Protein AF-A0A285NCP8-F1 (afdb_monomer_lite)

Foldseek 3Di:
DDADPLLLVLLLQLLVLLVVVLCCLCPVCCVVPLVVLCVDPDDPVVSVVVNVVSVVSSVLSNQLSVLSVVVNVDVVSLVSLVVSLVVLQVVLVVLVVVCVVVVHDCVVSVSNVSSVSSNVSSVVSNVD

Organism: NCBI:txid372072

Structure (mmCIF, N/CA/C/O backbone):
data_AF-A0A285NCP8-F1
#
_entry.id   AF-A0A285NCP8-F1
#
loop_
_atom_site.group_PDB
_atom_site.id
_atom_site.type_symbol
_atom_site.label_atom_id
_atom_site.label_alt_id
_atom_site.label_comp_id
_atom_site.label_asym_id
_atom_site.label_entity_id
_atom_site.label_seq_id
_atom_site.pdbx_PDB_ins_code
_atom_site.Cartn_x
_atom_site.Cartn_y
_atom_site.Cartn_z
_atom_site.occupancy
_atom_site.B_iso_or_equiv
_atom_site.auth_seq_id
_atom_site.auth_comp_id
_atom_site.auth_asym_id
_atom_site.auth_atom_id
_atom_site.pdbx_PDB_model_num
ATOM 1 N N . MET A 1 1 ? 14.888 3.248 -24.281 1.00 51.19 1 MET A N 1
ATOM 2 C CA . MET A 1 1 ? 15.612 2.745 -23.099 1.00 51.19 1 MET A CA 1
ATOM 3 C C . MET A 1 1 ? 15.265 1.272 -22.969 1.00 51.19 1 MET A C 1
ATOM 5 O O . MET A 1 1 ? 14.111 0.976 -22.688 1.00 51.19 1 MET A O 1
ATOM 9 N N . LEU A 1 2 ? 16.182 0.365 -23.320 1.00 60.22 2 LEU A N 1
ATOM 10 C CA . LEU A 1 2 ? 16.001 -1.057 -23.008 1.00 60.22 2 LEU A CA 1
ATOM 11 C C . LEU A 1 2 ? 16.190 -1.207 -21.498 1.00 60.22 2 LEU A C 1
ATOM 13 O O . LEU A 1 2 ? 17.178 -0.718 -20.958 1.00 60.22 2 LEU A O 1
ATOM 17 N N . LEU A 1 3 ? 15.212 -1.806 -20.831 1.00 68.00 3 LEU A N 1
ATOM 18 C CA . LEU A 1 3 ? 15.279 -2.083 -19.402 1.00 68.00 3 LEU A CA 1
ATOM 19 C C . LEU A 1 3 ? 16.245 -3.233 -19.169 1.00 68.00 3 LEU A C 1
ATOM 21 O O . LEU A 1 3 ? 16.242 -4.194 -19.939 1.00 68.00 3 LEU A O 1
ATOM 25 N N . SER A 1 4 ? 17.056 -3.144 -18.118 1.00 83.62 4 SER A N 1
ATOM 26 C CA . SER A 1 4 ? 17.831 -4.299 -17.686 1.00 83.62 4 SER A CA 1
ATOM 27 C C . SER A 1 4 ? 16.876 -5.403 -17.210 1.00 83.62 4 SER A C 1
ATOM 29 O O . SER A 1 4 ? 15.781 -5.126 -16.713 1.00 83.62 4 SER A O 1
ATOM 31 N N . GLU A 1 5 ? 17.300 -6.661 -17.3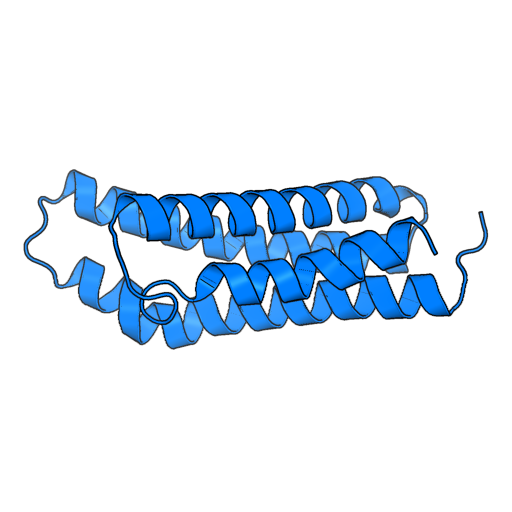34 1.00 84.75 5 GLU A N 1
ATOM 32 C CA . GLU A 1 5 ? 16.608 -7.812 -16.731 1.00 84.75 5 GLU A CA 1
ATOM 33 C C . GLU A 1 5 ? 16.297 -7.547 -15.246 1.00 84.75 5 GLU A C 1
ATOM 35 O O . GLU A 1 5 ? 15.188 -7.787 -14.775 1.00 84.75 5 GLU A O 1
ATOM 40 N N . LEU A 1 6 ? 17.255 -6.961 -14.518 1.00 89.12 6 LEU A N 1
ATOM 41 C CA . LEU A 1 6 ? 17.111 -6.614 -13.106 1.00 89.12 6 LEU A CA 1
ATOM 42 C C . LEU A 1 6 ? 15.962 -5.622 -12.857 1.00 89.12 6 LEU A C 1
ATOM 44 O O . LEU A 1 6 ? 15.184 -5.823 -11.924 1.00 89.12 6 LEU A O 1
ATOM 48 N N . ASN A 1 7 ? 15.803 -4.601 -13.705 1.00 91.38 7 ASN A N 1
ATOM 49 C CA . ASN A 1 7 ? 14.720 -3.619 -13.575 1.00 91.38 7 ASN A CA 1
ATOM 50 C C . ASN A 1 7 ? 13.355 -4.287 -13.721 1.00 91.38 7 ASN A C 1
ATOM 52 O O . ASN A 1 7 ? 12.445 -4.019 -12.937 1.00 91.38 7 ASN A O 1
ATOM 56 N N . VAL A 1 8 ? 13.226 -5.204 -14.683 1.00 92.38 8 VAL A N 1
ATOM 57 C CA . VAL A 1 8 ? 11.994 -5.971 -14.906 1.00 92.38 8 VAL A CA 1
ATOM 58 C C . VAL A 1 8 ? 11.655 -6.812 -13.673 1.00 92.38 8 VAL A C 1
ATOM 60 O O . VAL A 1 8 ? 10.529 -6.738 -13.177 1.00 92.38 8 VAL A O 1
ATOM 63 N N . TRP A 1 9 ? 12.624 -7.550 -13.121 1.00 95.31 9 TRP A N 1
ATOM 64 C CA . TRP A 1 9 ? 12.414 -8.376 -11.926 1.00 95.31 9 TRP A CA 1
ATOM 65 C C . TRP A 1 9 ? 12.029 -7.557 -10.690 1.00 95.31 9 TRP A C 1
ATOM 67 O O . TRP A 1 9 ? 11.136 -7.955 -9.936 1.00 95.31 9 TRP A O 1
ATOM 77 N N . LEU A 1 10 ? 12.656 -6.398 -10.485 1.00 97.38 10 LEU A N 1
ATOM 78 C CA . LEU A 1 10 ? 12.355 -5.510 -9.361 1.00 97.38 10 LEU A CA 1
ATOM 79 C C . LEU A 1 10 ? 10.953 -4.893 -9.479 1.00 97.38 10 LEU A C 1
ATOM 81 O O . LEU A 1 10 ? 10.181 -4.942 -8.521 1.00 97.38 10 LEU A O 1
ATOM 85 N N . ILE A 1 11 ? 10.571 -4.397 -10.659 1.00 97.38 11 ILE A N 1
ATOM 86 C CA . ILE A 1 11 ? 9.221 -3.858 -10.890 1.00 97.38 11 ILE A CA 1
ATOM 87 C C . ILE A 1 11 ? 8.152 -4.951 -10.757 1.00 97.38 11 ILE A C 1
ATOM 89 O O . ILE A 1 11 ? 7.118 -4.726 -10.122 1.00 97.38 11 ILE A O 1
ATOM 93 N N . ALA A 1 12 ? 8.409 -6.155 -11.275 1.00 97.50 12 ALA A N 1
ATOM 94 C CA . ALA A 1 12 ? 7.505 -7.291 -11.109 1.00 97.50 12 ALA A CA 1
ATOM 95 C C . ALA A 1 12 ? 7.331 -7.664 -9.628 1.00 97.50 12 ALA A C 1
ATOM 97 O O . ALA A 1 12 ? 6.208 -7.868 -9.165 1.00 97.50 12 ALA A O 1
ATOM 98 N N . THR A 1 13 ? 8.427 -7.674 -8.865 1.00 98.31 13 THR A N 1
ATOM 99 C CA . THR A 1 13 ? 8.404 -7.927 -7.419 1.00 98.31 13 THR A CA 1
ATOM 100 C C . THR A 1 13 ? 7.554 -6.888 -6.686 1.00 98.31 13 THR A C 1
ATOM 102 O O . THR A 1 13 ? 6.703 -7.259 -5.877 1.00 98.31 13 THR A O 1
ATOM 105 N N . ALA A 1 14 ? 7.714 -5.598 -7.001 1.00 98.50 14 ALA A N 1
ATOM 106 C CA . ALA A 1 14 ? 6.901 -4.529 -6.417 1.00 98.50 14 ALA A CA 1
ATOM 107 C C . ALA A 1 14 ? 5.399 -4.715 -6.711 1.00 98.50 14 ALA A C 1
ATOM 109 O O . ALA A 1 14 ? 4.565 -4.595 -5.809 1.00 98.50 14 ALA A O 1
ATOM 110 N N . GLY A 1 15 ? 5.049 -5.089 -7.948 1.00 98.50 15 GLY A N 1
ATOM 111 C CA . GLY A 1 15 ? 3.674 -5.402 -8.344 1.00 98.50 15 GLY A CA 1
ATOM 112 C C . GLY A 1 15 ? 3.073 -6.578 -7.571 1.00 98.50 15 GLY A C 1
ATOM 113 O O . GLY A 1 15 ? 1.969 -6.463 -7.032 1.00 98.50 15 GLY A O 1
ATOM 114 N N . ILE A 1 16 ? 3.816 -7.683 -7.452 1.00 98.69 16 ILE A N 1
ATOM 115 C CA . ILE A 1 16 ? 3.390 -8.878 -6.708 1.00 98.69 16 ILE A CA 1
ATOM 116 C C . ILE A 1 16 ? 3.189 -8.553 -5.225 1.00 98.69 16 ILE A C 1
ATOM 118 O O . ILE A 1 16 ? 2.168 -8.930 -4.650 1.00 98.69 16 ILE A O 1
ATOM 122 N N . LEU A 1 17 ? 4.116 -7.820 -4.605 1.00 98.75 17 LEU A N 1
ATOM 123 C CA . LEU A 1 17 ? 4.002 -7.424 -3.201 1.00 98.75 17 LEU A CA 1
ATOM 124 C C . LEU A 1 17 ? 2.825 -6.468 -2.959 1.00 98.75 17 LEU A C 1
ATOM 126 O O . LEU A 1 17 ? 2.148 -6.588 -1.936 1.00 98.75 17 LEU A O 1
ATOM 130 N N . SER A 1 18 ? 2.522 -5.567 -3.901 1.00 98.69 18 SER A N 1
ATOM 131 C CA . SER A 1 18 ? 1.331 -4.709 -3.826 1.00 98.69 18 SER A CA 1
ATOM 132 C C . SER A 1 18 ? 0.047 -5.535 -3.886 1.00 98.69 18 SER A C 1
ATOM 134 O O . SER A 1 18 ? -0.861 -5.324 -3.081 1.00 98.69 18 SER A O 1
ATOM 136 N N . LEU A 1 19 ? -0.016 -6.530 -4.777 1.00 98.69 19 LEU A N 1
ATOM 137 C CA . LEU A 1 19 ? -1.166 -7.428 -4.875 1.00 98.69 19 LEU A CA 1
ATOM 138 C C . LEU A 1 19 ? -1.315 -8.299 -3.620 1.00 98.69 19 LEU A C 1
ATOM 140 O O . LEU A 1 19 ? -2.414 -8.422 -3.082 1.00 98.69 19 LEU A O 1
ATOM 144 N N . ALA A 1 20 ? -0.218 -8.860 -3.111 1.00 98.62 20 ALA A N 1
ATOM 145 C CA . ALA A 1 20 ? -0.222 -9.627 -1.868 1.00 98.62 20 ALA A CA 1
ATOM 146 C C . ALA A 1 20 ? -0.695 -8.768 -0.684 1.00 98.62 20 ALA A C 1
ATOM 148 O O . ALA A 1 20 ? -1.527 -9.207 0.109 1.00 98.62 20 ALA A O 1
ATOM 149 N N . THR A 1 21 ? -0.244 -7.514 -0.609 1.00 98.56 21 THR A N 1
ATOM 150 C CA . THR A 1 21 ? -0.696 -6.547 0.401 1.00 98.56 21 THR A CA 1
ATOM 151 C C . THR A 1 21 ? -2.183 -6.224 0.242 1.00 98.56 21 THR A C 1
ATOM 153 O O . THR A 1 21 ? -2.891 -6.165 1.245 1.00 98.56 21 THR A O 1
ATOM 156 N N . ALA A 1 22 ? -2.696 -6.098 -0.989 1.00 98.62 22 ALA A N 1
ATOM 157 C CA . ALA A 1 22 ? -4.130 -5.942 -1.251 1.00 98.62 22 ALA A CA 1
ATOM 158 C C . ALA A 1 22 ? -4.942 -7.134 -0.719 1.00 98.62 22 ALA A C 1
ATOM 160 O O . ALA A 1 22 ? -5.971 -6.945 -0.071 1.00 98.62 22 ALA A O 1
ATOM 161 N N . LEU A 1 23 ? -4.464 -8.363 -0.939 1.00 98.56 23 LEU A N 1
ATOM 162 C CA . LEU A 1 23 ? -5.114 -9.576 -0.438 1.00 98.56 23 LEU A CA 1
ATOM 163 C C . LEU A 1 23 ? -5.083 -9.651 1.092 1.00 98.56 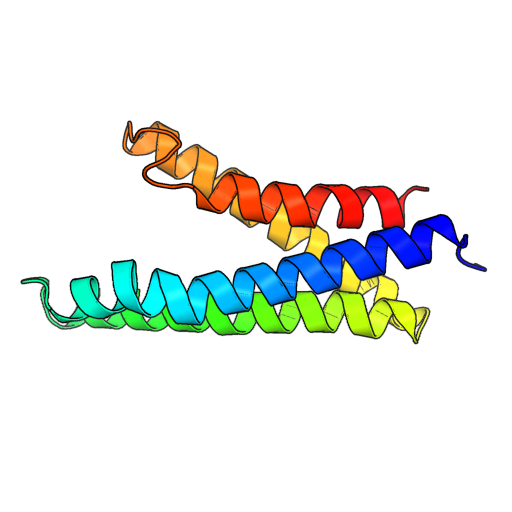23 LEU A C 1
ATOM 165 O O . LEU A 1 23 ? -6.110 -9.939 1.706 1.00 98.56 23 LEU A O 1
ATOM 169 N N . ILE A 1 24 ? -3.942 -9.346 1.719 1.00 98.31 24 ILE A N 1
ATOM 170 C CA . ILE A 1 24 ? -3.823 -9.267 3.184 1.00 98.31 24 ILE A CA 1
ATOM 171 C C . ILE A 1 24 ? -4.798 -8.225 3.734 1.00 98.31 24 ILE A C 1
ATOM 173 O O . ILE A 1 24 ? -5.532 -8.514 4.679 1.00 98.31 24 ILE A O 1
ATOM 177 N N . HIS A 1 25 ? -4.843 -7.038 3.127 1.00 98.00 25 HIS A N 1
ATOM 178 C CA . HIS A 1 25 ? -5.760 -5.967 3.505 1.00 98.00 25 HIS A CA 1
ATOM 179 C C . HIS A 1 25 ? -7.206 -6.458 3.445 1.00 98.00 25 HIS A C 1
ATOM 181 O O . HIS A 1 25 ? -7.871 -6.514 4.473 1.00 98.00 25 HIS A O 1
ATOM 187 N N . ILE A 1 26 ? -7.668 -6.923 2.284 1.00 98.56 26 ILE A N 1
ATOM 188 C CA . ILE A 1 26 ? -9.066 -7.319 2.067 1.00 98.56 26 ILE A CA 1
ATOM 189 C C . ILE A 1 26 ? -9.475 -8.508 2.948 1.00 98.56 26 ILE A C 1
ATOM 191 O O . ILE A 1 26 ? -10.558 -8.486 3.534 1.00 98.56 26 ILE A O 1
ATOM 195 N N . ILE A 1 27 ? -8.636 -9.542 3.054 1.00 98.38 27 ILE A N 1
ATOM 196 C CA . ILE A 1 27 ? -8.994 -10.798 3.726 1.00 98.38 27 ILE A CA 1
ATOM 197 C C . ILE A 1 27 ? -8.720 -10.705 5.226 1.00 98.38 27 ILE A C 1
ATOM 199 O O . ILE A 1 27 ? -9.647 -10.786 6.037 1.00 98.38 27 ILE A O 1
ATOM 203 N N . LEU A 1 28 ? -7.449 -10.539 5.605 1.00 97.31 28 LEU A N 1
ATOM 204 C CA . LEU A 1 28 ? -7.047 -10.534 7.008 1.00 97.31 28 LEU A CA 1
ATOM 205 C C . LEU A 1 28 ? -7.504 -9.245 7.680 1.00 97.31 28 LEU A C 1
ATOM 207 O O . LEU A 1 28 ? -8.189 -9.295 8.695 1.00 97.31 28 LEU A O 1
ATOM 211 N N . GLY A 1 29 ? -7.208 -8.092 7.090 1.00 97.31 29 GLY A N 1
ATOM 212 C CA . GLY A 1 29 ? -7.666 -6.829 7.652 1.00 97.31 29 GLY A CA 1
ATOM 213 C C . GLY A 1 29 ? -9.189 -6.653 7.543 1.00 97.31 29 GLY A C 1
ATOM 214 O O . GLY A 1 29 ? -9.802 -6.053 8.423 1.00 97.31 29 GLY A O 1
ATOM 215 N N . GLY A 1 30 ? -9.851 -7.284 6.569 1.00 97.88 30 GLY A N 1
ATOM 216 C CA . GLY A 1 30 ? -11.311 -7.389 6.556 1.00 97.88 30 GLY A CA 1
ATOM 217 C C . GLY A 1 30 ? -11.858 -8.088 7.807 1.00 97.88 30 GLY A C 1
ATOM 218 O O . GLY A 1 30 ? -12.845 -7.637 8.394 1.00 97.88 30 GLY A O 1
ATOM 219 N N . ARG A 1 31 ? -11.200 -9.170 8.243 1.00 98.00 31 ARG A N 1
ATOM 220 C CA . ARG A 1 31 ? -11.561 -9.929 9.448 1.00 98.00 31 ARG A CA 1
ATOM 221 C C . ARG A 1 31 ? -11.198 -9.200 10.741 1.00 98.00 31 ARG A C 1
ATOM 223 O O . ARG A 1 31 ? -12.049 -9.115 11.617 1.00 98.00 31 ARG A O 1
ATOM 230 N N . GLU A 1 32 ? -9.974 -8.692 10.841 1.00 96.62 32 GLU A N 1
ATOM 231 C CA . GLU A 1 32 ? -9.404 -8.157 12.088 1.00 96.62 32 GLU A CA 1
ATOM 232 C C . GLU A 1 32 ? -9.665 -6.656 12.293 1.00 96.62 32 GLU A C 1
ATOM 234 O O . GLU A 1 32 ? -9.625 -6.181 13.421 1.00 96.62 32 GLU A O 1
ATOM 239 N N . ILE A 1 33 ? -9.935 -5.891 11.228 1.00 96.62 33 ILE A N 1
ATOM 240 C CA . ILE A 1 33 ? -10.067 -4.424 11.287 1.00 96.62 33 ILE A CA 1
ATOM 241 C C . ILE A 1 33 ? -11.456 -3.972 10.830 1.00 96.62 33 ILE A C 1
ATOM 243 O O . ILE A 1 33 ? -12.188 -3.345 11.595 1.00 96.62 33 ILE A O 1
ATOM 247 N N . ALA A 1 34 ? -11.860 -4.304 9.599 1.00 98.06 34 ALA A N 1
ATOM 248 C CA . ALA A 1 34 ? -13.088 -3.760 9.014 1.00 98.06 34 ALA A CA 1
ATOM 249 C C . ALA A 1 34 ? -14.361 -4.275 9.707 1.00 98.06 34 ALA A C 1
ATOM 251 O O . ALA A 1 34 ? -15.262 -3.491 10.011 1.00 98.06 34 ALA A O 1
ATOM 252 N N . LYS A 1 35 ? -14.442 -5.583 9.989 1.00 98.31 35 LYS A N 1
ATOM 253 C CA 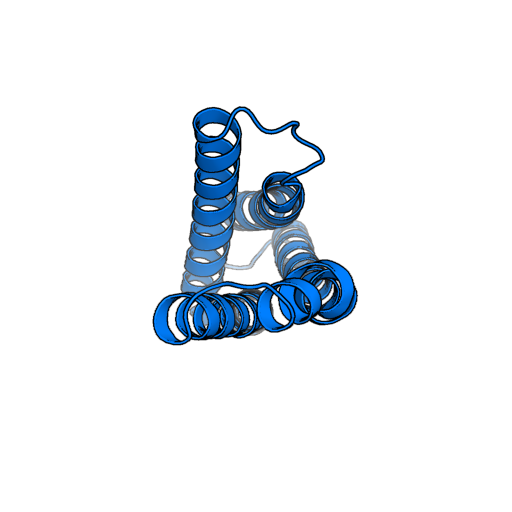. LYS A 1 35 ? -15.578 -6.167 10.721 1.00 98.31 35 LYS A CA 1
ATOM 254 C C . LYS A 1 35 ? -15.683 -5.614 12.156 1.00 98.31 35 LYS A C 1
ATOM 256 O O . LYS A 1 35 ? -16.767 -5.137 12.496 1.00 98.31 35 LYS A O 1
ATOM 261 N N . PRO A 1 36 ? -14.607 -5.575 12.973 1.00 98.31 36 PRO A N 1
ATOM 262 C CA . PRO A 1 36 ? -14.651 -4.935 14.291 1.00 98.31 36 PRO A CA 1
ATOM 263 C C . PRO A 1 36 ? -15.008 -3.446 14.254 1.00 98.31 36 PRO A C 1
ATOM 265 O O . PRO A 1 36 ? -15.794 -2.991 15.081 1.00 98.31 36 PRO A O 1
ATOM 268 N N . LEU A 1 37 ? -14.519 -2.686 13.265 1.00 98.00 37 LEU A N 1
ATOM 269 C CA . LEU A 1 37 ? -14.910 -1.285 13.071 1.00 98.00 37 LEU A CA 1
ATOM 270 C C . LEU A 1 37 ? -16.431 -1.144 12.904 1.00 98.00 37 LEU A C 1
ATOM 272 O O . LEU A 1 37 ? -17.047 -0.284 13.539 1.00 98.00 37 LEU A O 1
ATOM 276 N N . LEU A 1 38 ? -17.049 -1.988 12.074 1.00 98.25 38 LEU A N 1
ATOM 277 C CA . LEU A 1 38 ? -18.495 -1.958 11.843 1.00 98.25 38 LEU A CA 1
ATOM 278 C C . LEU A 1 38 ? -19.298 -2.374 13.086 1.00 98.25 38 LEU A C 1
ATOM 280 O O . LEU A 1 38 ? -20.361 -1.797 13.340 1.00 98.25 38 LEU A O 1
ATOM 284 N N . ALA A 1 39 ? -18.764 -3.306 13.877 1.00 98.31 39 ALA A N 1
ATOM 285 C CA . ALA A 1 39 ? -19.352 -3.767 15.133 1.00 98.31 39 ALA A CA 1
ATOM 286 C C . ALA A 1 39 ? -19.143 -2.804 16.321 1.00 98.31 39 ALA A C 1
ATOM 288 O O . ALA A 1 39 ? -19.781 -2.978 17.350 1.00 98.31 39 ALA A O 1
ATOM 289 N N . SER A 1 40 ? -18.274 -1.795 16.198 1.00 98.31 40 SER A N 1
ATOM 290 C CA . SER A 1 40 ? -17.969 -0.851 17.285 1.00 98.31 40 SER A CA 1
ATOM 291 C C . SER A 1 40 ? -19.133 0.085 17.646 1.00 98.31 40 SER A C 1
ATOM 293 O O . SER A 1 40 ? -20.023 0.334 16.836 1.00 98.31 40 SER A O 1
ATOM 295 N N . GLU A 1 41 ? -19.065 0.730 18.810 1.00 98.31 41 GLU A N 1
ATOM 296 C CA . GLU A 1 41 ? -20.047 1.731 19.272 1.00 98.31 41 GLU A CA 1
ATOM 297 C C . GLU A 1 41 ? -19.844 3.138 18.663 1.00 98.31 41 GLU A C 1
ATOM 299 O O . GLU A 1 41 ? -20.390 4.136 19.138 1.00 98.31 41 GLU A O 1
ATOM 304 N N . LEU A 1 42 ? -19.041 3.265 17.598 1.00 98.06 42 LEU A N 1
ATOM 305 C CA . LEU A 1 42 ? -18.840 4.548 16.924 1.00 98.06 42 LEU A CA 1
ATOM 306 C C . LEU A 1 42 ? -20.153 5.096 16.350 1.00 98.06 42 LEU A C 1
ATOM 308 O O . LEU A 1 42 ? -20.951 4.371 15.746 1.00 98.06 42 LEU A O 1
ATOM 312 N N . LYS A 1 43 ? -20.323 6.422 16.440 1.00 98.50 43 LYS A N 1
ATOM 313 C CA . LYS A 1 43 ? -21.424 7.137 15.778 1.00 98.50 43 LYS A CA 1
ATOM 314 C C . LYS A 1 43 ? -21.456 6.801 14.280 1.00 98.50 43 LYS A C 1
ATOM 316 O O . LYS A 1 43 ? -20.415 6.628 13.644 1.00 98.50 43 LYS A O 1
ATOM 321 N N . ARG A 1 44 ? -22.662 6.777 13.702 1.00 97.88 44 ARG A N 1
ATOM 322 C CA . ARG A 1 44 ? -22.918 6.344 12.315 1.00 97.88 44 ARG A CA 1
ATOM 323 C C . ARG A 1 44 ? -21.974 6.983 11.290 1.00 97.88 44 ARG A C 1
ATOM 325 O O . ARG A 1 44 ? -21.375 6.264 10.501 1.00 97.88 44 ARG A O 1
ATOM 332 N N . VAL A 1 45 ? -21.829 8.309 11.309 1.00 98.38 45 VAL A N 1
ATOM 333 C CA . VAL A 1 45 ? -21.007 9.037 10.326 1.00 98.38 45 VAL A CA 1
ATOM 334 C C . VAL A 1 45 ? -19.527 8.623 10.389 1.00 98.38 45 VAL A C 1
ATOM 336 O O . VAL A 1 45 ? -19.060 8.043 9.414 1.00 98.38 45 VAL A O 1
ATOM 339 N N . PRO A 1 46 ? -18.786 8.802 11.504 1.00 98.25 46 PRO A N 1
ATOM 340 C CA . PRO A 1 46 ? -17.369 8.429 11.554 1.00 98.25 46 PRO A CA 1
ATOM 341 C C . PRO A 1 46 ? -17.118 6.931 11.326 1.00 98.25 46 PRO A C 1
ATOM 343 O O . PRO A 1 46 ? -16.092 6.578 10.744 1.00 98.25 46 PRO A O 1
ATOM 346 N N . LYS A 1 47 ? -18.047 6.049 11.722 1.00 98.38 47 LYS A N 1
ATOM 347 C CA . LYS A 1 47 ? -17.959 4.608 11.436 1.00 98.38 47 LYS A CA 1
ATOM 348 C C . LYS A 1 47 ? -17.915 4.340 9.931 1.00 98.38 47 LYS A C 1
ATOM 350 O O . LYS A 1 47 ? -16.979 3.713 9.437 1.00 98.38 47 LYS A O 1
ATOM 355 N N . TYR A 1 48 ? -18.911 4.832 9.196 1.00 98.44 48 TYR A N 1
ATOM 356 C CA . TYR A 1 48 ? -19.002 4.575 7.761 1.00 98.44 48 TYR A CA 1
ATOM 357 C C . TYR A 1 48 ? -17.990 5.384 6.944 1.00 98.44 48 TYR A C 1
ATOM 359 O O . TYR A 1 48 ? -17.544 4.890 5.914 1.00 98.44 48 TYR A O 1
ATOM 367 N N . THR A 1 49 ? -17.540 6.551 7.418 1.00 98.62 49 THR A N 1
ATOM 368 C CA . THR A 1 49 ? -16.400 7.259 6.811 1.00 98.62 49 THR A CA 1
ATOM 369 C C . THR A 1 49 ? -15.125 6.418 6.879 1.00 98.62 49 THR A C 1
ATOM 371 O O . THR A 1 49 ? -14.456 6.252 5.865 1.00 98.62 49 THR A O 1
ATOM 374 N N . ASN A 1 50 ? -14.803 5.817 8.031 1.00 98.25 50 ASN A N 1
ATOM 375 C CA . ASN A 1 50 ? -13.633 4.936 8.134 1.00 98.25 50 ASN A CA 1
ATOM 376 C C . ASN A 1 50 ? -13.785 3.669 7.279 1.00 98.25 50 ASN A C 1
ATOM 378 O O . ASN A 1 50 ? -12.826 3.242 6.639 1.00 98.25 50 ASN A O 1
ATOM 382 N N . TYR A 1 51 ? -14.991 3.098 7.204 1.00 98.56 51 TYR A N 1
ATOM 383 C CA . TYR A 1 51 ? -15.267 1.962 6.320 1.00 98.56 51 TYR A CA 1
ATOM 384 C C . TYR A 1 51 ? -15.160 2.326 4.827 1.00 98.56 51 TYR A C 1
ATOM 386 O O . TYR A 1 51 ? -14.749 1.509 4.007 1.00 98.56 51 TYR A O 1
ATOM 394 N N . TYR A 1 52 ? -15.474 3.566 4.459 1.00 98.62 52 TYR A N 1
ATOM 395 C CA . TYR A 1 52 ? -15.238 4.075 3.112 1.00 98.62 52 TYR A CA 1
ATOM 396 C C . TYR A 1 52 ? -13.737 4.230 2.820 1.00 98.62 52 TYR A C 1
ATOM 398 O O . TYR A 1 52 ? -13.257 3.714 1.809 1.00 98.62 52 TYR A O 1
ATOM 406 N N . CYS A 1 53 ? -12.973 4.835 3.737 1.00 98.31 53 CYS A N 1
ATOM 407 C CA . CYS A 1 53 ? -11.512 4.933 3.625 1.00 98.31 53 CYS A CA 1
ATOM 408 C C . CYS A 1 53 ? -10.850 3.549 3.497 1.00 98.31 53 CYS A C 1
ATOM 410 O O . CYS A 1 53 ? -9.920 3.372 2.714 1.00 98.31 53 CYS A O 1
ATOM 412 N N . TRP A 1 54 ? -11.363 2.543 4.207 1.00 98.38 54 TRP A N 1
ATOM 413 C CA . TRP A 1 54 ? -10.926 1.151 4.088 1.00 98.38 54 TRP A CA 1
ATOM 414 C C . TRP A 1 54 ? -11.026 0.601 2.649 1.00 98.38 54 TRP A C 1
ATOM 416 O O . TRP A 1 54 ? -10.102 -0.057 2.154 1.00 98.38 54 TRP A O 1
ATOM 426 N N . HIS A 1 55 ? -12.129 0.885 1.949 1.00 98.50 55 HIS A N 1
ATOM 427 C CA . HIS A 1 55 ? -12.314 0.485 0.549 1.00 98.50 55 HIS A CA 1
ATOM 428 C C . HIS A 1 55 ? -11.448 1.295 -0.411 1.00 98.50 55 HIS A C 1
ATOM 430 O O . HIS A 1 55 ? -10.901 0.724 -1.350 1.00 98.50 55 HIS A O 1
ATOM 436 N N . MET A 1 56 ? -11.235 2.586 -0.147 1.00 98.56 56 MET A N 1
ATOM 437 C CA . MET A 1 56 ? -10.275 3.389 -0.916 1.00 98.56 56 MET A CA 1
ATOM 438 C C . MET A 1 56 ? -8.866 2.785 -0.868 1.00 98.56 56 MET A C 1
ATOM 440 O O . MET A 1 56 ? -8.207 2.701 -1.902 1.00 98.56 56 MET A O 1
ATOM 444 N N . VAL A 1 57 ? -8.432 2.288 0.299 1.00 98.25 57 VAL A N 1
ATOM 445 C CA . VAL A 1 57 ? -7.146 1.580 0.437 1.00 98.25 57 VAL A CA 1
ATOM 446 C C . VAL A 1 57 ? -7.139 0.258 -0.345 1.00 98.25 57 VAL A C 1
ATOM 448 O O . VAL A 1 57 ? -6.149 -0.080 -0.988 1.00 98.25 57 VAL A O 1
ATOM 451 N N . SER A 1 58 ? -8.258 -0.472 -0.361 1.00 98.44 58 SER A N 1
ATOM 452 C CA . SER A 1 58 ? -8.381 -1.698 -1.168 1.00 98.44 58 SER A CA 1
ATOM 453 C C . SER A 1 58 ? -8.197 -1.399 -2.661 1.00 98.44 58 SER A C 1
ATOM 455 O O . SER A 1 58 ? -7.423 -2.068 -3.343 1.00 98.44 58 SER A O 1
ATOM 457 N N . ILE A 1 59 ? -8.870 -0.354 -3.152 1.00 98.75 59 ILE A N 1
ATOM 458 C CA . ILE A 1 59 ? -8.801 0.080 -4.549 1.00 98.75 59 ILE A CA 1
ATOM 459 C C . ILE A 1 59 ? -7.385 0.540 -4.896 1.00 98.75 59 ILE A C 1
ATOM 461 O O . ILE A 1 59 ? -6.843 0.107 -5.911 1.00 98.75 59 ILE A O 1
ATOM 465 N N . ILE A 1 60 ? -6.756 1.381 -4.067 1.00 98.69 60 ILE A N 1
ATOM 466 C CA . ILE A 1 60 ? -5.431 1.919 -4.400 1.00 98.69 60 ILE A CA 1
ATOM 467 C C . ILE A 1 60 ? -4.349 0.834 -4.411 1.00 98.69 60 ILE A C 1
ATOM 469 O O . ILE A 1 60 ? -3.495 0.874 -5.287 1.00 98.69 60 ILE A O 1
ATOM 473 N N . LEU A 1 61 ? -4.406 -0.170 -3.528 1.00 98.75 61 LEU A N 1
ATOM 474 C CA . LEU A 1 61 ? -3.438 -1.277 -3.518 1.00 98.75 61 LEU A CA 1
ATOM 475 C C . LEU A 1 61 ? -3.515 -2.134 -4.792 1.00 98.75 61 LEU A C 1
ATOM 477 O O . LEU A 1 61 ? -2.482 -2.512 -5.353 1.00 98.75 61 LEU A O 1
ATOM 481 N N . VAL A 1 62 ? -4.732 -2.406 -5.276 1.00 98.75 62 VAL A N 1
ATOM 482 C CA . VAL A 1 62 ? -4.948 -3.108 -6.552 1.00 98.75 62 VAL A CA 1
ATOM 483 C C . VAL A 1 62 ? -4.494 -2.238 -7.725 1.00 98.75 62 VAL A C 1
ATOM 485 O O . VAL A 1 62 ? -3.797 -2.724 -8.614 1.00 98.75 62 VAL A O 1
ATOM 488 N N . THR A 1 63 ? -4.814 -0.942 -7.709 1.00 98.81 63 THR A N 1
ATOM 489 C CA . THR A 1 63 ? -4.358 0.009 -8.732 1.00 98.81 63 THR A CA 1
ATOM 490 C C . THR A 1 63 ? -2.835 0.099 -8.777 1.00 98.81 63 THR A C 1
ATOM 492 O O . THR A 1 63 ? -2.266 0.063 -9.861 1.00 98.81 63 THR A O 1
ATOM 495 N N . MET A 1 64 ? -2.154 0.150 -7.630 1.00 98.75 64 MET A N 1
ATOM 496 C CA . MET A 1 64 ? -0.690 0.149 -7.553 1.00 98.75 64 MET A CA 1
ATOM 497 C C . MET A 1 64 ? -0.091 -1.119 -8.173 1.00 98.75 64 MET A C 1
ATOM 499 O O . MET A 1 64 ? 0.850 -1.022 -8.960 1.00 98.75 64 MET A O 1
ATOM 503 N N . ALA A 1 65 ? -0.667 -2.293 -7.893 1.00 98.69 65 ALA A N 1
ATOM 504 C CA . ALA A 1 65 ? -0.260 -3.538 -8.545 1.00 98.69 65 ALA A CA 1
ATOM 505 C C . ALA A 1 65 ? -0.446 -3.462 -10.073 1.00 98.69 65 ALA A C 1
ATOM 507 O O . ALA A 1 65 ? 0.446 -3.850 -10.826 1.00 98.69 65 ALA A O 1
ATOM 508 N N . GLY A 1 66 ? -1.566 -2.893 -10.532 1.00 98.25 66 GLY A N 1
ATOM 509 C CA . GLY A 1 66 ? -1.828 -2.630 -11.948 1.00 98.25 66 GLY A CA 1
ATOM 510 C C . GLY A 1 66 ? -0.821 -1.667 -12.584 1.00 98.25 66 GLY A C 1
ATOM 511 O O . GLY A 1 66 ? -0.330 -1.942 -13.674 1.00 98.25 66 GLY A O 1
ATOM 512 N N . CYS A 1 67 ? -0.451 -0.582 -11.899 1.00 98.25 67 CYS A N 1
ATOM 513 C CA . CYS A 1 67 ? 0.556 0.377 -12.358 1.00 98.25 67 CYS A CA 1
ATOM 514 C C . CYS A 1 67 ? 1.916 -0.289 -12.598 1.00 98.25 67 CYS A C 1
ATOM 516 O O . CYS A 1 67 ? 2.513 -0.094 -13.657 1.00 98.25 67 CYS A O 1
ATOM 518 N N . TYR A 1 68 ? 2.384 -1.106 -11.647 1.00 98.06 68 TYR A N 1
ATOM 519 C CA . TYR A 1 68 ? 3.609 -1.886 -11.826 1.00 98.06 68 TYR A CA 1
ATOM 520 C C . TYR A 1 68 ? 3.474 -2.901 -12.965 1.00 98.06 68 TYR A C 1
ATOM 522 O O . TYR A 1 68 ? 4.381 -3.013 -13.782 1.00 98.06 68 TYR A O 1
ATOM 530 N N . GLY A 1 69 ? 2.329 -3.581 -13.074 1.00 96.88 69 GLY A N 1
ATOM 531 C CA . GLY A 1 69 ? 2.053 -4.513 -14.167 1.00 96.88 69 GLY A CA 1
ATOM 532 C C . GLY A 1 69 ? 2.114 -3.852 -15.547 1.00 96.88 69 GLY A C 1
ATOM 533 O O . GLY A 1 69 ? 2.792 -4.356 -16.434 1.00 96.88 69 GLY A O 1
ATOM 534 N N . ILE A 1 70 ? 1.475 -2.693 -15.730 1.00 96.75 70 ILE A N 1
ATOM 535 C CA . ILE A 1 70 ? 1.481 -1.949 -17.002 1.00 96.75 70 ILE A CA 1
ATOM 536 C C . ILE A 1 70 ? 2.908 -1.538 -17.397 1.00 96.75 70 ILE A C 1
ATOM 538 O O . ILE A 1 70 ? 3.262 -1.614 -18.576 1.00 96.75 70 ILE A O 1
ATOM 542 N N . ALA A 1 71 ? 3.742 -1.152 -16.427 1.00 95.38 71 ALA A N 1
ATOM 543 C CA . ALA A 1 71 ? 5.134 -0.781 -16.673 1.00 95.38 71 ALA A CA 1
ATOM 544 C C . ALA A 1 71 ? 5.995 -1.934 -17.227 1.00 95.38 71 ALA A C 1
ATOM 546 O O . ALA A 1 71 ? 6.988 -1.667 -17.902 1.00 95.38 71 ALA A O 1
ATOM 547 N N . LEU A 1 72 ? 5.600 -3.197 -17.011 1.00 94.06 72 LEU A N 1
ATOM 548 C CA . LEU A 1 72 ? 6.290 -4.368 -17.571 1.00 94.06 72 LEU A CA 1
ATOM 549 C C . LEU A 1 72 ? 6.025 -4.565 -19.070 1.00 94.06 72 LEU A C 1
ATOM 551 O O . LEU A 1 72 ? 6.850 -5.156 -19.761 1.00 94.06 72 LEU A O 1
ATOM 555 N N . PHE A 1 73 ? 4.892 -4.079 -19.584 1.00 92.31 73 PHE A N 1
ATOM 556 C CA . PHE A 1 73 ? 4.469 -4.319 -20.971 1.00 92.31 73 PHE A CA 1
ATOM 557 C C . PHE A 1 73 ? 4.624 -3.101 -21.882 1.00 92.31 73 PHE A C 1
ATOM 559 O O . PHE A 1 73 ? 4.537 -3.232 -23.102 1.00 92.31 73 PHE A O 1
ATOM 566 N N . SER A 1 74 ? 4.827 -1.907 -21.320 1.00 88.88 74 SER A N 1
ATOM 567 C CA . SER A 1 74 ? 4.921 -0.676 -22.100 1.00 88.88 74 SER A CA 1
ATOM 568 C C . SER A 1 74 ? 5.880 0.335 -21.473 1.00 88.88 74 SER A C 1
ATOM 570 O O . SER A 1 74 ? 5.712 0.688 -20.303 1.00 88.88 74 SER A O 1
ATOM 572 N N . PRO A 1 75 ? 6.814 0.917 -22.254 1.00 85.12 75 PRO A N 1
ATOM 573 C CA . PRO A 1 75 ? 7.635 2.040 -21.803 1.00 85.12 75 PRO A CA 1
ATOM 574 C C . PRO A 1 75 ? 6.813 3.246 -21.322 1.00 85.12 75 PRO A C 1
ATOM 576 O O . PRO A 1 75 ? 7.252 3.986 -20.445 1.00 85.12 75 PRO A O 1
ATOM 579 N N . ALA A 1 76 ? 5.598 3.433 -21.846 1.00 87.62 76 ALA A N 1
ATOM 580 C CA . ALA A 1 76 ? 4.696 4.494 -21.397 1.00 87.62 76 ALA A CA 1
ATOM 581 C C . ALA A 1 76 ? 4.131 4.249 -19.982 1.00 87.62 76 ALA A C 1
ATOM 583 O O . ALA A 1 76 ? 3.574 5.163 -19.381 1.00 87.62 76 ALA A O 1
ATOM 584 N N . GLY A 1 77 ? 4.279 3.035 -19.438 1.00 91.94 77 GLY A N 1
ATOM 585 C CA . GLY A 1 77 ? 3.859 2.674 -18.085 1.00 91.94 77 GLY A CA 1
ATOM 586 C C . GLY A 1 77 ? 4.834 3.091 -16.980 1.00 91.94 77 GLY A C 1
ATOM 587 O O . GLY A 1 77 ? 4.457 3.068 -15.811 1.00 91.94 77 GLY A O 1
ATOM 588 N N . TRP A 1 78 ? 6.060 3.516 -17.307 1.00 93.00 78 TRP A N 1
ATOM 589 C CA . TRP A 1 78 ? 7.068 3.897 -16.304 1.00 93.00 78 TRP A CA 1
ATOM 590 C C . TRP A 1 78 ? 6.617 4.992 -15.333 1.00 93.00 78 TRP A C 1
ATOM 592 O O . TRP A 1 78 ? 6.758 4.789 -14.127 1.00 93.00 78 TRP A O 1
ATOM 602 N N . PRO A 1 79 ? 5.986 6.092 -15.788 1.00 96.12 79 PRO A N 1
ATOM 603 C CA . PRO A 1 79 ? 5.437 7.091 -14.873 1.00 96.12 79 PRO A CA 1
ATOM 604 C C . PRO A 1 79 ? 4.404 6.522 -13.884 1.00 96.12 79 PRO A C 1
ATOM 606 O O . PRO A 1 79 ? 4.293 7.013 -12.761 1.00 96.12 79 PRO A O 1
ATOM 609 N N . LEU A 1 80 ? 3.668 5.467 -14.258 1.00 97.44 80 LEU A N 1
ATOM 610 C CA . LEU A 1 80 ? 2.723 4.798 -13.358 1.00 97.44 80 LEU A CA 1
ATOM 611 C C . LEU A 1 80 ? 3.452 4.002 -12.268 1.00 97.44 80 LEU A C 1
ATOM 613 O O . LEU A 1 80 ? 3.042 4.047 -11.108 1.00 97.44 80 LEU A O 1
ATOM 617 N N . ALA A 1 81 ? 4.550 3.319 -12.606 1.00 97.31 81 ALA A N 1
ATOM 618 C CA . ALA A 1 81 ? 5.411 2.663 -11.620 1.00 97.31 81 ALA A CA 1
ATOM 619 C C . ALA A 1 81 ? 6.078 3.676 -10.672 1.00 97.31 81 ALA A C 1
ATOM 621 O O . ALA A 1 81 ? 6.190 3.413 -9.470 1.00 97.31 81 ALA A O 1
ATOM 622 N N . THR A 1 82 ? 6.450 4.858 -11.175 1.00 97.81 82 THR A N 1
ATOM 623 C CA . THR A 1 82 ? 6.928 5.972 -10.343 1.00 97.81 82 THR A CA 1
ATOM 624 C C . THR A 1 82 ? 5.855 6.430 -9.363 1.00 97.81 82 THR A C 1
ATOM 626 O O . THR A 1 82 ? 6.123 6.515 -8.165 1.00 97.81 82 THR A O 1
ATOM 629 N N . LEU A 1 83 ? 4.626 6.656 -9.840 1.00 98.50 83 LEU A N 1
ATOM 630 C CA . LEU A 1 83 ? 3.498 7.041 -8.991 1.00 98.50 83 LEU A CA 1
ATOM 631 C C . LEU A 1 83 ? 3.207 5.983 -7.918 1.00 98.50 83 LEU A C 1
ATOM 633 O O . LEU A 1 83 ? 3.065 6.325 -6.747 1.00 98.50 83 LEU A O 1
ATOM 637 N N . ALA A 1 84 ? 3.152 4.703 -8.292 1.00 98.56 84 ALA A N 1
ATOM 638 C CA . ALA A 1 84 ? 2.921 3.615 -7.344 1.00 98.56 84 ALA A CA 1
ATOM 639 C C . ALA A 1 84 ? 4.029 3.539 -6.281 1.00 98.56 84 ALA A C 1
ATOM 641 O O . ALA A 1 84 ? 3.739 3.408 -5.094 1.00 98.56 84 ALA A O 1
ATOM 642 N N . THR A 1 85 ? 5.289 3.718 -6.682 1.00 98.56 85 THR A N 1
ATOM 643 C CA . THR A 1 85 ? 6.431 3.746 -5.753 1.00 98.56 85 THR A CA 1
ATOM 644 C C . THR A 1 85 ? 6.358 4.932 -4.802 1.00 98.56 85 THR A C 1
ATOM 646 O O . THR A 1 85 ? 6.574 4.773 -3.602 1.00 98.56 85 THR A O 1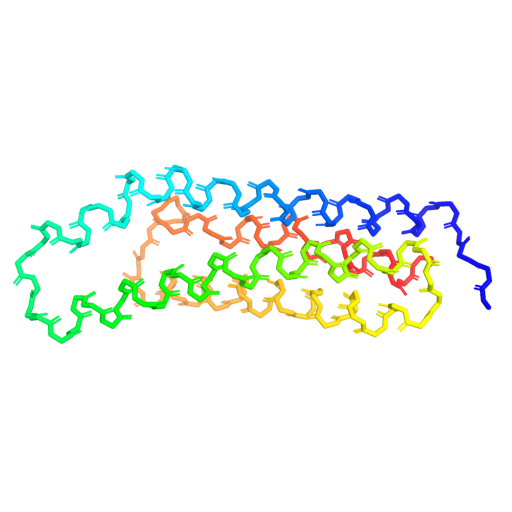
ATOM 649 N N . PHE A 1 86 ? 6.006 6.112 -5.312 1.00 98.56 86 PHE A N 1
ATOM 650 C CA . PHE A 1 86 ? 5.794 7.293 -4.484 1.00 98.56 86 PHE A CA 1
ATOM 651 C C . PHE A 1 86 ? 4.682 7.065 -3.453 1.00 98.56 86 PHE A C 1
ATOM 653 O O . PHE A 1 86 ? 4.877 7.341 -2.271 1.00 98.56 86 PHE A O 1
ATOM 660 N N . LEU A 1 87 ? 3.542 6.507 -3.874 1.00 98.69 87 LEU A N 1
ATOM 661 C CA . LEU A 1 87 ? 2.433 6.181 -2.976 1.00 98.69 87 LEU A CA 1
ATOM 662 C C . LEU A 1 87 ? 2.841 5.166 -1.904 1.00 98.69 87 LEU A C 1
ATOM 664 O O . LEU A 1 87 ? 2.505 5.360 -0.738 1.00 98.69 87 LEU A O 1
ATOM 668 N N . ALA A 1 88 ? 3.605 4.128 -2.263 1.00 98.75 88 ALA A N 1
ATOM 669 C CA . ALA A 1 88 ? 4.117 3.157 -1.299 1.00 98.75 88 ALA A CA 1
ATOM 670 C C . ALA A 1 88 ? 4.942 3.847 -0.200 1.00 98.75 88 ALA A C 1
ATOM 672 O O . ALA A 1 88 ? 4.667 3.671 0.986 1.00 98.75 88 ALA A O 1
ATOM 673 N N . TRP A 1 89 ? 5.890 4.709 -0.573 1.00 98.62 89 TRP A N 1
ATOM 674 C CA . TRP A 1 89 ? 6.678 5.465 0.403 1.00 98.62 89 TRP A CA 1
ATOM 675 C C . TRP A 1 89 ? 5.836 6.454 1.213 1.00 98.62 89 TRP A C 1
ATOM 677 O O . TRP A 1 89 ? 6.001 6.532 2.430 1.00 98.62 89 TRP A O 1
ATOM 687 N N . ALA A 1 90 ? 4.897 7.162 0.584 1.00 98.56 90 ALA A N 1
ATOM 688 C CA . ALA A 1 90 ? 4.001 8.083 1.278 1.00 98.56 90 ALA A CA 1
ATOM 689 C C . ALA A 1 90 ? 3.152 7.362 2.341 1.00 98.56 90 ALA A C 1
ATOM 691 O O . ALA A 1 90 ? 3.039 7.839 3.471 1.00 98.56 90 ALA A O 1
ATOM 692 N N . PHE A 1 91 ? 2.607 6.186 2.019 1.00 98.19 91 PHE A N 1
ATOM 693 C CA . PHE A 1 91 ? 1.840 5.374 2.964 1.00 98.19 91 PHE A CA 1
ATOM 694 C C . PHE A 1 91 ? 2.712 4.766 4.064 1.00 98.19 91 PHE A C 1
ATOM 696 O O . PHE A 1 91 ? 2.291 4.758 5.223 1.00 98.19 91 PHE A O 1
ATOM 703 N N . ALA A 1 92 ? 3.932 4.321 3.743 1.00 97.88 92 ALA A N 1
ATOM 704 C CA . ALA A 1 92 ? 4.891 3.852 4.742 1.00 97.88 92 ALA A CA 1
ATOM 705 C C . ALA A 1 92 ? 5.234 4.952 5.757 1.00 97.88 92 ALA A C 1
ATOM 707 O O . ALA A 1 92 ? 5.129 4.735 6.966 1.00 97.88 92 ALA A O 1
ATOM 708 N N . ILE A 1 93 ? 5.583 6.146 5.267 1.00 97.44 93 ILE A N 1
ATOM 709 C CA . ILE A 1 93 ? 5.918 7.307 6.099 1.00 97.44 93 ILE A CA 1
ATOM 710 C C . ILE A 1 93 ? 4.714 7.714 6.943 1.00 97.44 93 ILE A C 1
ATOM 712 O O . ILE A 1 93 ? 4.853 7.897 8.150 1.00 97.44 93 ILE A O 1
ATOM 716 N N . TRP A 1 94 ? 3.524 7.817 6.344 1.00 96.88 94 TRP A N 1
ATOM 717 C CA . TRP A 1 94 ? 2.321 8.191 7.083 1.00 96.88 94 TRP A CA 1
ATOM 718 C C . TRP A 1 94 ? 1.994 7.196 8.200 1.00 96.88 94 TRP A C 1
ATOM 720 O O . TRP A 1 94 ? 1.711 7.606 9.324 1.00 96.88 94 TRP A O 1
ATOM 730 N N . ASN A 1 95 ? 2.076 5.890 7.930 1.00 94.88 95 ASN A N 1
ATOM 731 C CA . ASN A 1 95 ? 1.821 4.875 8.947 1.00 94.88 95 ASN A CA 1
ATOM 732 C C . ASN A 1 95 ? 2.855 4.922 10.083 1.00 94.88 95 ASN A C 1
ATOM 734 O O . ASN A 1 95 ? 2.486 4.807 11.251 1.00 94.88 95 ASN A O 1
ATOM 738 N N . PHE A 1 96 ? 4.123 5.180 9.757 1.00 93.06 96 PHE A N 1
ATOM 739 C CA . PHE A 1 96 ? 5.178 5.368 10.749 1.00 93.06 96 PHE A CA 1
ATOM 740 C C . PHE A 1 96 ? 4.954 6.623 11.610 1.00 93.06 96 PHE A C 1
ATOM 742 O O . PHE A 1 96 ? 5.056 6.561 12.834 1.00 93.06 96 PHE A O 1
ATOM 749 N N . VAL A 1 97 ? 4.574 7.752 10.999 1.00 95.31 97 VAL A N 1
ATOM 750 C CA . VAL A 1 97 ? 4.206 8.985 11.720 1.00 95.31 97 VAL A CA 1
ATOM 751 C C . VAL A 1 97 ? 3.011 8.741 12.639 1.00 95.31 97 VAL A C 1
ATOM 753 O O . VAL A 1 97 ? 3.037 9.164 13.795 1.00 95.31 97 VAL A O 1
ATOM 756 N N . LEU A 1 98 ? 1.988 8.026 12.162 1.00 94.44 98 LEU A N 1
ATOM 757 C CA . LEU A 1 98 ? 0.816 7.683 12.962 1.00 94.44 98 LEU A CA 1
ATOM 758 C C . LEU A 1 98 ? 1.203 6.837 14.179 1.00 94.44 98 LEU A C 1
ATOM 760 O O . LEU A 1 98 ? 0.803 7.175 15.286 1.00 94.44 98 LEU A O 1
ATOM 764 N N . MET A 1 99 ? 2.029 5.805 13.989 1.00 93.94 99 MET A N 1
ATOM 765 C CA . MET A 1 99 ? 2.549 4.961 15.070 1.00 93.94 99 MET A CA 1
ATOM 766 C C . MET A 1 99 ? 3.260 5.779 16.154 1.00 93.94 99 MET A C 1
ATOM 768 O O . MET A 1 99 ? 3.005 5.576 17.343 1.00 93.94 99 MET A O 1
ATOM 772 N N . LEU A 1 100 ? 4.118 6.728 15.763 1.00 92.00 100 LEU A N 1
ATOM 773 C CA . LEU A 1 100 ? 4.785 7.624 16.711 1.00 92.00 100 LEU A CA 1
ATOM 774 C C . LEU A 1 100 ? 3.786 8.554 17.417 1.00 92.00 100 LEU A C 1
ATOM 776 O O . LEU A 1 100 ? 3.863 8.732 18.633 1.00 92.00 100 LEU A O 1
ATOM 780 N N . GLY A 1 101 ? 2.831 9.117 16.672 1.00 94.25 101 GLY A N 1
ATOM 781 C CA . GLY A 1 101 ? 1.819 10.038 17.193 1.00 94.25 101 GLY A CA 1
ATOM 782 C C . GLY A 1 101 ? 0.841 9.389 18.177 1.00 94.25 101 GLY A C 1
ATOM 783 O O . GLY A 1 101 ? 0.444 10.023 19.154 1.00 94.25 101 GLY A O 1
ATOM 784 N N . THR A 1 102 ? 0.490 8.119 17.968 1.00 93.50 102 THR A N 1
ATOM 785 C CA . THR A 1 102 ? -0.381 7.345 18.867 1.00 93.50 102 THR A CA 1
ATOM 786 C C . THR A 1 102 ? 0.386 6.606 19.961 1.00 93.50 102 THR A C 1
ATOM 788 O O . THR A 1 102 ? -0.242 6.010 20.834 1.00 93.50 102 THR A O 1
ATOM 791 N N . LYS A 1 103 ? 1.728 6.646 19.941 1.00 92.81 103 LYS A N 1
ATOM 792 C CA . LYS A 1 103 ? 2.613 5.862 20.824 1.00 92.81 103 LYS A CA 1
ATOM 793 C C . LYS A 1 103 ? 2.315 4.357 20.778 1.00 92.81 103 LYS A C 1
ATOM 795 O O . LYS A 1 103 ? 2.478 3.653 21.775 1.00 92.81 103 LYS A O 1
ATOM 800 N N . SER A 1 104 ? 1.866 3.875 19.624 1.00 91.25 104 SER A N 1
ATOM 801 C CA . SER A 1 104 ? 1.558 2.464 19.398 1.00 91.25 104 SER A CA 1
ATOM 802 C C . SER A 1 104 ? 2.837 1.650 19.227 1.00 91.25 104 SER A C 1
ATOM 804 O O . SER A 1 104 ? 3.861 2.152 18.758 1.00 91.25 104 SER A O 1
ATOM 806 N N . LYS A 1 105 ? 2.785 0.362 19.571 1.00 91.25 105 LYS A N 1
ATOM 807 C CA . LYS A 1 105 ? 3.886 -0.558 19.253 1.00 91.25 105 LYS A CA 1
ATOM 808 C C . LYS A 1 105 ? 3.940 -0.777 17.741 1.00 91.25 105 LYS A C 1
ATOM 810 O O . LYS A 1 105 ? 2.904 -0.852 17.086 1.00 91.25 105 LYS A O 1
ATOM 815 N N . ALA A 1 106 ? 5.135 -0.997 17.194 1.00 85.44 106 ALA A N 1
ATOM 816 C CA . ALA A 1 106 ? 5.321 -1.208 15.752 1.00 85.44 106 ALA A CA 1
ATOM 817 C C . ALA A 1 106 ? 4.514 -2.381 15.166 1.00 85.44 106 ALA A C 1
ATOM 819 O O . ALA A 1 106 ? 4.217 -2.385 13.975 1.00 85.44 106 ALA A O 1
ATOM 820 N N . ILE A 1 107 ? 4.145 -3.354 16.002 1.00 87.69 107 ILE A N 1
ATOM 821 C CA . ILE A 1 107 ? 3.327 -4.509 15.618 1.00 87.69 107 ILE A CA 1
ATOM 822 C C . ILE A 1 107 ? 1.816 -4.218 15.613 1.00 87.69 107 ILE A C 1
ATOM 824 O O . ILE A 1 107 ? 1.065 -4.946 14.976 1.00 87.69 107 ILE A O 1
ATOM 828 N N . GLU A 1 108 ? 1.358 -3.173 16.308 1.00 89.31 108 GLU A N 1
ATOM 829 C CA . GLU A 1 108 ? -0.065 -2.793 16.363 1.00 89.31 108 GLU A CA 1
ATOM 830 C C . GLU A 1 108 ? -0.506 -2.088 15.076 1.00 89.31 108 GLU A C 1
ATOM 832 O O . GLU A 1 108 ? -1.652 -2.212 14.650 1.00 89.31 108 GLU A O 1
ATOM 837 N N . LEU A 1 109 ? 0.428 -1.386 14.429 1.00 91.62 109 LEU A N 1
ATOM 838 C CA . LEU A 1 109 ? 0.248 -0.741 13.132 1.00 91.62 109 LEU A CA 1
ATOM 839 C C . LEU A 1 109 ? 1.321 -1.254 12.163 1.00 91.62 109 LEU A C 1
ATOM 841 O O . LEU A 1 109 ? 2.255 -0.525 11.854 1.00 91.62 109 LEU A O 1
ATOM 845 N N . PRO A 1 110 ? 1.247 -2.512 11.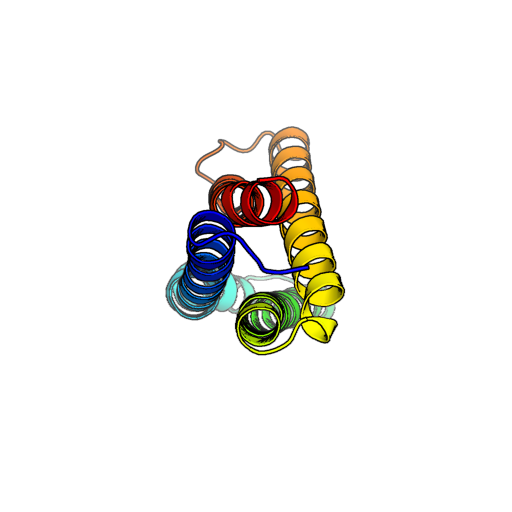694 1.00 92.62 110 PRO A N 1
ATOM 846 C CA . PRO A 1 110 ? 2.323 -3.122 10.918 1.00 92.62 110 PRO A CA 1
ATOM 847 C C . PRO A 1 110 ? 2.331 -2.685 9.444 1.00 92.62 110 PRO A C 1
ATOM 849 O O . PRO A 1 110 ? 3.090 -3.232 8.653 1.00 92.62 110 PRO A O 1
ATOM 852 N N . GLN A 1 111 ? 1.482 -1.746 9.013 1.00 94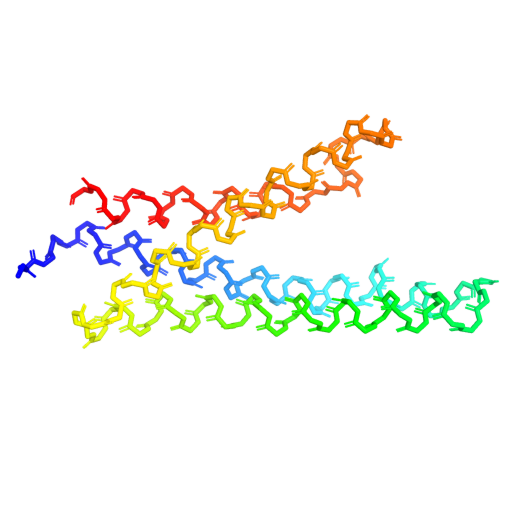.38 111 GLN A N 1
ATOM 853 C CA . GLN A 1 111 ? 1.315 -1.443 7.588 1.00 94.38 111 GLN A CA 1
ATOM 854 C C . GLN A 1 111 ? 2.582 -0.828 6.969 1.00 94.38 111 GLN A C 1
ATOM 856 O O . GLN A 1 111 ? 2.856 -1.064 5.792 1.00 94.38 111 GLN A O 1
ATOM 861 N N . TRP A 1 112 ? 3.380 -0.093 7.750 1.00 94.38 112 TRP A N 1
ATOM 862 C CA . TRP A 1 112 ? 4.627 0.524 7.292 1.00 94.38 112 TRP A CA 1
ATOM 863 C C . TRP A 1 112 ? 5.581 -0.499 6.662 1.00 94.38 112 TRP A C 1
ATOM 865 O O . TRP A 1 112 ? 6.145 -0.217 5.608 1.00 94.38 112 TRP A O 1
ATOM 875 N N . ILE A 1 113 ? 5.715 -1.703 7.235 1.00 96.19 113 ILE A N 1
ATOM 876 C CA . ILE A 1 113 ? 6.656 -2.707 6.719 1.00 96.19 113 ILE A CA 1
ATOM 877 C C . ILE A 1 113 ? 6.202 -3.270 5.370 1.00 96.19 113 ILE A C 1
ATOM 879 O O . ILE A 1 113 ? 7.031 -3.499 4.493 1.00 96.19 113 ILE A O 1
ATOM 883 N N . LEU A 1 114 ? 4.888 -3.428 5.172 1.00 97.38 114 LEU A N 1
ATOM 884 C CA . LEU A 1 114 ? 4.314 -3.901 3.910 1.00 97.38 114 LEU A CA 1
ATOM 885 C C . LEU A 1 114 ? 4.551 -2.876 2.798 1.00 97.38 114 LEU A C 1
ATOM 887 O O . LEU A 1 114 ? 4.970 -3.230 1.699 1.00 97.38 114 LEU A O 1
ATOM 891 N N . PHE A 1 115 ? 4.359 -1.592 3.100 1.00 98.25 115 PHE A N 1
ATOM 892 C CA . PHE A 1 115 ? 4.601 -0.524 2.136 1.00 98.25 115 PHE A CA 1
ATOM 893 C C . PHE A 1 115 ? 6.090 -0.285 1.852 1.00 98.25 115 PHE A C 1
ATOM 895 O O . PHE A 1 115 ? 6.437 -0.026 0.701 1.00 98.25 115 PHE A O 1
ATOM 902 N N . ILE A 1 116 ? 6.985 -0.446 2.835 1.00 98.25 116 ILE A N 1
ATOM 903 C CA . ILE A 1 116 ? 8.440 -0.448 2.592 1.00 98.25 116 ILE A CA 1
ATOM 904 C C . ILE A 1 116 ? 8.833 -1.621 1.688 1.00 98.25 116 ILE A C 1
ATOM 906 O O . ILE A 1 116 ? 9.601 -1.432 0.744 1.00 98.25 116 ILE A O 1
ATOM 910 N N . ALA A 1 117 ? 8.283 -2.814 1.933 1.00 98.31 117 ALA A N 1
ATOM 911 C CA . ALA A 1 117 ? 8.561 -3.993 1.118 1.00 98.31 117 ALA A CA 1
ATOM 912 C C . ALA A 1 117 ? 8.158 -3.794 -0.354 1.00 98.31 117 ALA A C 1
ATOM 914 O O . ALA A 1 117 ? 8.832 -4.318 -1.233 1.00 98.31 117 ALA A O 1
ATOM 915 N N . ILE A 1 118 ? 7.117 -3.001 -0.635 1.00 98.69 118 ILE A N 1
ATOM 916 C CA . ILE A 1 118 ? 6.744 -2.587 -2.000 1.00 98.69 118 ILE A CA 1
ATOM 917 C C . ILE A 1 118 ? 7.679 -1.481 -2.521 1.00 98.69 118 ILE A C 1
ATOM 919 O O . ILE A 1 118 ? 8.163 -1.542 -3.651 1.00 98.69 118 ILE A O 1
ATOM 923 N N . GLY A 1 119 ? 7.933 -0.457 -1.702 1.00 98.38 119 GLY A N 1
ATOM 924 C CA . GLY A 1 119 ? 8.657 0.751 -2.096 1.00 98.38 119 GLY A CA 1
ATOM 925 C C . GLY A 1 119 ? 10.132 0.524 -2.430 1.00 98.38 119 GLY A C 1
ATOM 926 O O . GLY A 1 119 ? 10.647 1.186 -3.329 1.00 98.38 119 GLY A O 1
ATOM 927 N N . ILE A 1 120 ? 10.810 -0.414 -1.755 1.00 98.44 120 ILE A N 1
ATOM 928 C CA . ILE A 1 120 ? 12.218 -0.757 -2.027 1.00 98.44 120 ILE A CA 1
ATOM 929 C C . ILE A 1 120 ? 12.411 -1.285 -3.459 1.00 98.44 120 ILE A C 1
ATOM 931 O O . ILE A 1 120 ? 13.139 -0.645 -4.217 1.00 98.44 120 ILE A O 1
ATOM 935 N N . PRO A 1 121 ? 11.782 -2.401 -3.881 1.00 98.31 121 PRO A N 1
ATOM 936 C CA . PRO A 1 121 ? 11.942 -2.903 -5.242 1.00 98.31 121 PRO A CA 1
ATOM 937 C C . PRO A 1 121 ? 11.375 -1.930 -6.283 1.00 98.31 121 PRO A C 1
ATOM 939 O O . PRO A 1 121 ? 11.962 -1.787 -7.351 1.00 98.31 121 PRO A O 1
ATOM 942 N N . GLY A 1 122 ? 10.302 -1.194 -5.963 1.00 97.75 122 GLY A N 1
ATOM 943 C CA . GLY A 1 122 ? 9.769 -0.155 -6.847 1.00 97.75 122 GLY A CA 1
ATOM 944 C C . GLY A 1 122 ? 10.764 0.981 -7.109 1.00 97.75 122 GLY A C 1
ATOM 945 O O . GLY A 1 122 ? 10.876 1.450 -8.239 1.00 97.75 122 GLY A O 1
ATOM 946 N N . LEU A 1 123 ? 11.515 1.411 -6.090 1.00 97.62 123 LEU A N 1
ATOM 947 C CA . LEU A 1 123 ? 12.551 2.435 -6.225 1.00 97.62 123 LEU A CA 1
ATOM 948 C C . LEU A 1 123 ? 13.781 1.890 -6.952 1.00 97.62 123 LEU A C 1
ATOM 950 O O . LEU A 1 123 ? 14.236 2.503 -7.912 1.00 97.62 123 LEU A O 1
ATOM 954 N N . LEU A 1 124 ? 14.293 0.732 -6.522 1.00 96.69 124 LEU A N 1
ATOM 955 C CA . LEU A 1 124 ? 15.482 0.120 -7.117 1.00 96.69 124 LEU A CA 1
ATOM 956 C C . LEU A 1 124 ? 15.267 -0.199 -8.600 1.00 96.69 124 LEU A C 1
ATOM 958 O O . LEU A 1 124 ? 16.132 0.110 -9.409 1.00 96.69 124 LEU A O 1
ATOM 962 N N . GLY A 1 125 ? 14.096 -0.720 -8.977 1.00 94.81 125 GLY A N 1
ATOM 963 C CA . GLY A 1 125 ? 13.775 -1.020 -10.373 1.00 94.81 125 GLY A CA 1
ATOM 964 C C . GLY A 1 125 ? 13.719 0.208 -11.287 1.00 94.81 125 GLY A C 1
ATOM 965 O O . GLY A 1 125 ? 13.762 0.051 -12.501 1.00 94.81 125 GLY A O 1
ATOM 966 N N . GLN A 1 126 ? 13.635 1.420 -10.727 1.00 90.56 126 GLN A N 1
ATOM 967 C CA . GLN A 1 126 ? 13.663 2.680 -11.478 1.00 90.56 126 GLN A CA 1
ATOM 968 C C . GLN A 1 126 ? 15.051 3.305 -11.617 1.00 90.56 126 GLN A C 1
ATOM 970 O O . GLN A 1 126 ? 15.217 4.182 -12.462 1.00 90.56 126 GLN A O 1
ATOM 975 N N . ILE A 1 127 ? 16.022 2.898 -10.796 1.00 88.44 127 ILE A N 1
ATOM 976 C CA . ILE A 1 127 ? 17.361 3.508 -10.765 1.00 88.44 127 ILE A CA 1
ATOM 977 C C . ILE A 1 127 ? 18.492 2.539 -11.131 1.00 88.44 127 ILE A C 1
ATOM 979 O O . ILE A 1 127 ? 19.630 2.987 -11.264 1.00 88.44 127 ILE A O 1
ATOM 983 N N . ALA A 1 128 ? 18.197 1.240 -11.232 1.00 78.38 128 ALA A N 1
ATOM 984 C CA . ALA A 1 128 ? 19.145 0.189 -11.601 1.00 78.38 128 ALA A CA 1
ATOM 985 C C . ALA A 1 128 ? 19.293 0.002 -13.125 1.00 78.38 128 ALA A C 1
ATOM 987 O O . ALA A 1 128 ? 18.524 0.614 -13.907 1.00 78.38 128 ALA A O 1
#

Sequence (128 aa):
MLLSELNVWLIATAGILSLATALIHIILGGREIAKPLLASELKRVPKYTNYYCWHMVSIILVTMAGCYGIALFSPAGWPLATLATFLAWAFAIWNFVLMLGTKSKAIELPQWILFIAIGIPGLLGQIA

Secondary structure (DSSP, 8-state):
-PPPHHHHHHHHHHHHHHHHHHHIIIIIIIIIIIHHHHHS---HHHHHHHHHHHHHHHHHHHHHHHHHHHHHH-GGGHHHHHHHHHHHHHHHHHHHHHHHHHT--TTTSTHHHHHHHHHHHHHHHHH-

Radius of gyration: 16.15 Å; chains: 1; bounding box: 42×21×44 Å

pLDDT: mean 95.25, std 6.76, range [51.19, 98.81]